Protein AF-A0A7V5KW09-F1 (afdb_monomer_lite)

Secondary structure (DSSP, 8-state):
-PPPTTTTTTSPBHHHH---HHHHHHHHHHHHH-GGG-SS-GGGGGSTT---HHHHHHHHHHHHSBP-S-HHHHHHHHT-

pLDDT: mean 87.37, std 11.12, range [56.38, 95.94]

Structure (mmCIF, N/CA/C/O backbone):
data_AF-A0A7V5KW09-F1
#
_entry.id   AF-A0A7V5KW09-F1
#
loop_
_atom_site.group_PDB
_atom_site.id
_atom_site.type_symbol
_atom_site.label_atom_id
_atom_site.label_alt_id
_atom_site.label_comp_id
_atom_site.label_asym_id
_atom_site.label_entity_id
_atom_site.label_seq_id
_atom_site.pdbx_PDB_ins_code
_atom_site.Cartn_x
_atom_site.Cartn_y
_atom_site.Cartn_z
_atom_site.occupancy
_atom_site.B_iso_or_equiv
_atom_site.auth_seq_id
_atom_site.auth_comp_id
_atom_site.auth_asym_id
_atom_site.auth_atom_id
_atom_site.pdbx_PDB_model_num
ATOM 1 N N . MET A 1 1 ? -26.767 9.381 -0.231 1.00 65.06 1 MET A N 1
ATOM 2 C CA . MET A 1 1 ? -26.440 9.718 1.172 1.00 65.06 1 MET A CA 1
ATOM 3 C C . MET A 1 1 ? -25.308 10.734 1.142 1.00 65.06 1 MET A C 1
ATOM 5 O O . MET A 1 1 ? -24.367 10.485 0.395 1.00 65.06 1 MET A O 1
ATOM 9 N N . PRO A 1 2 ? -25.398 11.883 1.830 1.00 84.62 2 PRO A N 1
ATOM 10 C CA . PRO A 1 2 ? -24.282 12.823 1.883 1.00 84.62 2 PRO A CA 1
ATOM 11 C C . PRO A 1 2 ? -23.113 12.208 2.666 1.00 84.62 2 PRO A C 1
ATOM 13 O O . PRO A 1 2 ? -23.332 11.508 3.654 1.00 84.62 2 PRO A O 1
ATOM 16 N N . LEU A 1 3 ? -21.881 12.459 2.218 1.00 85.06 3 LEU A N 1
ATOM 17 C CA . LEU A 1 3 ? -20.678 12.077 2.959 1.00 85.06 3 LEU A CA 1
ATOM 18 C C . LEU A 1 3 ? -20.605 12.908 4.246 1.00 85.06 3 LEU A C 1
ATOM 20 O O . LEU A 1 3 ? -20.701 14.135 4.188 1.00 85.06 3 LEU A O 1
ATOM 24 N N . GLN A 1 4 ? -20.453 12.252 5.399 1.00 91.38 4 GLN A N 1
ATOM 25 C CA . GLN A 1 4 ? -20.277 12.944 6.676 1.00 91.38 4 GLN A CA 1
ATOM 26 C C . GLN A 1 4 ? -18.802 13.329 6.866 1.00 91.38 4 GLN A C 1
ATOM 28 O O . GLN A 1 4 ? -17.937 12.450 6.818 1.00 91.38 4 GLN A O 1
ATOM 33 N N . PRO A 1 5 ? -18.483 14.619 7.090 1.00 91.94 5 PRO A N 1
ATOM 34 C CA . PRO A 1 5 ? -17.129 15.029 7.440 1.00 91.94 5 PRO A CA 1
ATOM 35 C C . PRO A 1 5 ? -16.640 14.292 8.688 1.00 91.94 5 PRO A C 1
ATOM 37 O O . PRO A 1 5 ? -17.396 14.128 9.643 1.00 91.94 5 PRO A O 1
ATOM 40 N N . PHE A 1 6 ? -15.370 13.883 8.686 1.00 90.31 6 PHE A N 1
ATOM 41 C CA . PHE A 1 6 ? -14.712 13.239 9.831 1.00 90.31 6 PHE A CA 1
ATOM 42 C C . PHE A 1 6 ? -15.350 11.923 10.311 1.00 90.31 6 PHE A C 1
ATOM 44 O O . PHE A 1 6 ? -15.092 11.510 11.439 1.00 90.31 6 PHE A O 1
ATOM 51 N N . ALA A 1 7 ? -16.120 11.231 9.462 1.00 90.31 7 ALA A N 1
ATOM 52 C CA . ALA A 1 7 ? -16.797 9.978 9.818 1.00 90.31 7 ALA A CA 1
ATOM 53 C C . ALA A 1 7 ? -15.867 8.893 10.405 1.00 90.31 7 ALA A C 1
ATOM 55 O O . ALA A 1 7 ? -16.316 8.077 11.203 1.00 90.31 7 ALA A O 1
ATOM 56 N N . TRP A 1 8 ? -14.580 8.903 10.040 1.00 89.88 8 TRP A N 1
ATOM 57 C CA . TRP A 1 8 ? -13.572 7.921 10.467 1.00 89.88 8 TRP A CA 1
ATOM 58 C C . TRP A 1 8 ? -12.390 8.547 11.204 1.00 89.88 8 TRP A C 1
ATOM 60 O O . TRP A 1 8 ? -11.294 8.002 11.200 1.00 89.88 8 TRP A O 1
ATOM 70 N N . LYS A 1 9 ? -12.587 9.714 11.825 1.00 91.50 9 LYS A N 1
ATOM 71 C CA . LYS A 1 9 ? -11.502 10.439 12.501 1.00 91.50 9 LYS A CA 1
ATOM 72 C C . LYS A 1 9 ? -10.798 9.611 13.585 1.00 91.50 9 LYS A C 1
ATOM 74 O O . LYS A 1 9 ? -9.592 9.738 13.741 1.00 91.50 9 LYS A O 1
ATOM 79 N N . GLU A 1 10 ? -11.559 8.803 14.318 1.00 93.69 10 GLU A N 1
ATOM 80 C CA . GLU A 1 10 ? -11.053 7.970 15.419 1.00 93.69 10 GLU A CA 1
ATOM 81 C C . GLU A 1 10 ? -10.777 6.520 14.980 1.00 93.69 10 GLU A C 1
ATOM 83 O O . GLU A 1 10 ? -10.386 5.686 15.794 1.00 93.69 10 GLU A O 1
ATOM 88 N N . SER A 1 11 ? -11.018 6.189 13.707 1.00 93.31 11 SER A N 1
ATOM 89 C CA . SER A 1 11 ? -10.732 4.858 13.176 1.00 93.31 11 SER A CA 1
ATOM 90 C C . SER A 1 11 ? -9.231 4.728 12.904 1.00 93.31 11 SER A C 1
ATOM 92 O O . SER A 1 11 ? -8.653 5.641 12.312 1.00 93.31 11 SER A O 1
ATOM 94 N N . PRO A 1 12 ? -8.594 3.607 13.286 1.00 95.12 12 PRO A N 1
ATOM 95 C CA . PRO A 1 12 ? -7.193 3.377 12.957 1.00 95.12 12 PRO A CA 1
ATOM 96 C C . PRO A 1 12 ? -7.011 3.292 11.440 1.00 95.12 12 PRO A C 1
ATOM 98 O O . PRO A 1 12 ? -7.876 2.768 10.728 1.00 95.12 12 PRO A O 1
ATOM 101 N N . ALA A 1 13 ? -5.882 3.789 10.939 1.00 95.31 13 ALA A N 1
ATOM 102 C CA . ALA A 1 13 ? -5.561 3.690 9.522 1.00 95.31 13 ALA A CA 1
ATOM 103 C C . ALA A 1 13 ? -5.190 2.248 9.148 1.00 95.31 13 ALA A C 1
ATOM 105 O O . ALA A 1 13 ? -4.572 1.520 9.930 1.00 95.31 13 ALA A O 1
ATOM 106 N N . LEU A 1 14 ? -5.509 1.836 7.921 1.00 95.38 14 LEU A N 1
ATOM 107 C CA . LEU A 1 14 ? -5.217 0.489 7.434 1.00 95.38 14 LEU A CA 1
ATOM 108 C C . LEU A 1 14 ? -3.733 0.137 7.576 1.00 95.38 14 LEU A C 1
ATOM 110 O O . LEU A 1 14 ? -3.408 -0.954 8.036 1.00 95.38 14 LEU A O 1
ATOM 114 N N . ILE A 1 15 ? -2.835 1.074 7.261 1.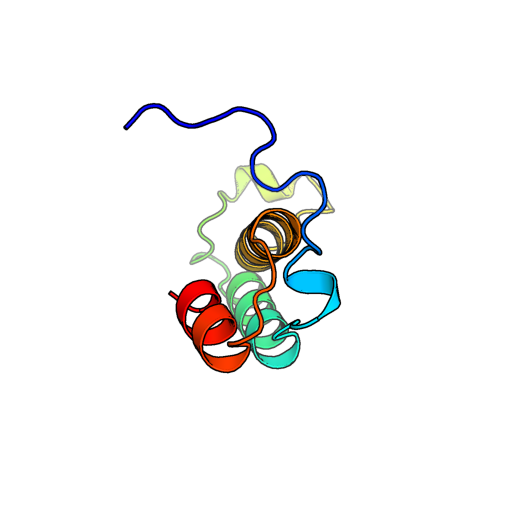00 95.50 15 ILE A N 1
ATOM 115 C CA . ILE A 1 15 ? -1.380 0.872 7.322 1.00 95.50 15 ILE A CA 1
ATOM 116 C C . ILE A 1 15 ? -0.852 0.546 8.728 1.00 95.50 15 ILE A C 1
ATOM 118 O O . ILE A 1 15 ? 0.206 -0.070 8.848 1.00 95.50 15 ILE A O 1
ATOM 122 N N . GLU A 1 16 ? -1.576 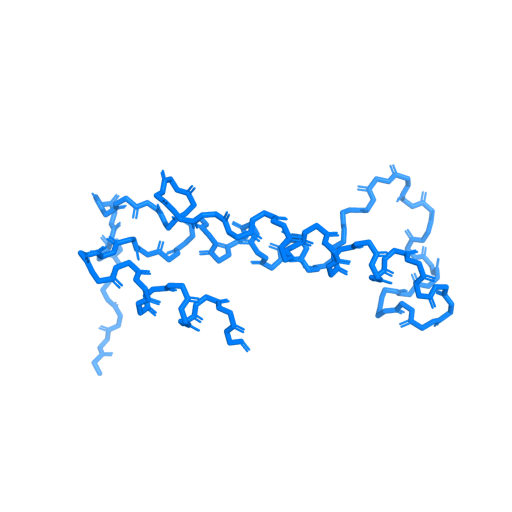0.911 9.789 1.00 94.69 16 GLU A N 1
ATOM 123 C CA . GLU A 1 16 ? -1.197 0.611 11.178 1.00 94.69 16 GLU A CA 1
ATOM 124 C C . GLU A 1 16 ? -1.410 -0.867 11.532 1.00 94.69 16 GLU A C 1
ATOM 126 O O . GLU A 1 16 ? -0.755 -1.399 12.428 1.00 94.69 16 GLU A O 1
ATOM 131 N N . HIS A 1 17 ? -2.303 -1.547 10.809 1.00 93.94 17 HIS A N 1
ATOM 132 C CA . HIS A 1 17 ? -2.645 -2.946 11.044 1.00 93.94 17 HIS A CA 1
ATOM 133 C C . HIS A 1 17 ? -2.216 -3.876 9.912 1.00 93.94 17 HIS A C 1
ATOM 135 O O . HIS A 1 17 ? -1.843 -5.020 10.176 1.00 93.94 17 HIS A O 1
ATOM 141 N N . LEU A 1 18 ? -2.321 -3.427 8.661 1.00 93.06 18 LEU A N 1
ATOM 142 C CA . LEU A 1 18 ? -2.189 -4.279 7.490 1.00 93.06 18 LEU A CA 1
ATOM 143 C C . LEU A 1 18 ? -1.526 -3.545 6.321 1.00 93.06 18 LEU A C 1
ATOM 145 O O . LEU A 1 18 ? -2.106 -2.717 5.627 1.00 93.06 18 LEU A O 1
ATOM 149 N N . PHE A 1 19 ? -0.246 -3.877 6.186 1.00 94.94 19 PHE A N 1
ATOM 150 C CA . PHE A 1 19 ? 0.758 -3.383 5.256 1.00 94.94 19 PHE A CA 1
ATOM 151 C C . PHE A 1 19 ? 1.255 -4.368 4.174 1.00 94.94 19 PHE A C 1
ATOM 153 O O . PHE A 1 19 ? 2.198 -5.074 4.539 1.00 94.94 19 PHE A O 1
ATOM 160 N N . PRO A 1 20 ? 0.741 -4.557 2.936 1.00 94.56 20 PRO A N 1
ATOM 161 C CA . PRO A 1 20 ? 1.260 -5.622 2.051 1.00 94.56 20 PRO A CA 1
ATOM 162 C C . PRO A 1 20 ? 2.615 -5.253 1.407 1.00 94.56 20 PRO A C 1
ATOM 164 O O . PRO A 1 20 ? 2.767 -5.131 0.191 1.00 94.56 20 PRO A O 1
ATOM 167 N N . VAL A 1 21 ? 3.641 -5.074 2.246 1.00 94.69 21 VAL A N 1
ATOM 168 C CA . VAL A 1 21 ? 4.957 -4.512 1.901 1.00 94.69 21 VAL A CA 1
ATOM 169 C C . VAL A 1 21 ? 5.660 -5.318 0.814 1.00 94.69 21 VAL A C 1
ATOM 171 O O . VAL A 1 21 ? 6.283 -4.727 -0.063 1.00 94.69 21 VAL A O 1
ATOM 174 N N . GLN A 1 22 ? 5.564 -6.650 0.844 1.00 95.25 22 GLN A N 1
ATOM 175 C CA . GLN A 1 22 ? 6.224 -7.513 -0.141 1.00 95.25 22 GLN A CA 1
ATOM 176 C C . GLN A 1 22 ? 5.680 -7.275 -1.554 1.00 95.25 22 GLN A C 1
ATOM 178 O O . GLN A 1 22 ? 6.459 -7.049 -2.480 1.00 95.25 22 GLN A O 1
ATOM 183 N N . ASN A 1 23 ? 4.352 -7.263 -1.699 1.00 94.62 23 ASN A N 1
ATOM 184 C CA . ASN A 1 23 ? 3.681 -7.018 -2.972 1.00 94.62 23 ASN A CA 1
ATOM 185 C C . ASN A 1 23 ? 3.983 -5.596 -3.474 1.00 94.62 23 ASN A C 1
ATOM 187 O O . ASN A 1 23 ? 4.513 -5.407 -4.568 1.00 94.62 23 ASN A O 1
ATOM 191 N N . ILE A 1 24 ? 3.794 -4.592 -2.609 1.00 95.75 24 ILE A N 1
ATOM 192 C CA . ILE A 1 24 ? 4.068 -3.183 -2.931 1.00 95.75 24 ILE A CA 1
ATOM 193 C C . ILE A 1 24 ? 5.530 -2.974 -3.346 1.00 95.75 24 ILE A C 1
ATOM 195 O O . ILE A 1 24 ? 5.798 -2.217 -4.279 1.00 95.75 24 ILE A O 1
ATOM 199 N N . SER A 1 25 ? 6.481 -3.625 -2.671 1.00 95.00 25 SER A N 1
ATOM 200 C CA . SER A 1 25 ? 7.909 -3.538 -2.987 1.00 95.00 25 SER A CA 1
ATOM 201 C C . SER A 1 25 ? 8.215 -4.123 -4.366 1.00 95.00 25 SER A C 1
ATOM 203 O O . SER A 1 25 ? 8.889 -3.471 -5.169 1.00 95.00 25 SER A O 1
ATOM 205 N N . ALA A 1 26 ? 7.672 -5.305 -4.672 1.00 95.81 26 ALA A N 1
ATOM 206 C CA . ALA A 1 26 ? 7.845 -5.952 -5.968 1.00 95.81 26 ALA A CA 1
ATOM 207 C C . ALA A 1 26 ? 7.270 -5.095 -7.105 1.00 95.81 26 ALA A C 1
ATOM 209 O O . ALA A 1 26 ? 7.961 -4.832 -8.090 1.00 95.81 26 ALA A O 1
ATOM 210 N N . GLU A 1 27 ? 6.048 -4.592 -6.946 1.00 94.00 27 GLU A N 1
ATOM 211 C CA . GLU A 1 27 ? 5.386 -3.746 -7.942 1.00 94.00 27 GLU A CA 1
ATOM 212 C C . GLU A 1 27 ? 6.087 -2.390 -8.112 1.00 94.00 27 GLU A C 1
ATOM 214 O O . GLU A 1 27 ? 6.350 -1.946 -9.231 1.00 94.00 27 GLU A O 1
ATOM 219 N N . SER A 1 28 ? 6.512 -1.768 -7.012 1.00 92.44 28 SER A N 1
ATOM 220 C CA . SER A 1 28 ? 7.316 -0.540 -7.040 1.00 92.44 28 SER A CA 1
ATOM 221 C C . SER A 1 28 ? 8.644 -0.731 -7.778 1.00 92.44 28 SER A C 1
ATOM 223 O O . SER A 1 28 ? 9.083 0.155 -8.514 1.00 92.44 28 SER A O 1
ATOM 225 N N . CYS A 1 29 ? 9.294 -1.883 -7.594 1.00 92.12 29 CYS A N 1
ATOM 226 C CA . CYS A 1 29 ? 10.520 -2.235 -8.301 1.00 92.12 29 CYS A CA 1
ATOM 227 C C . CYS A 1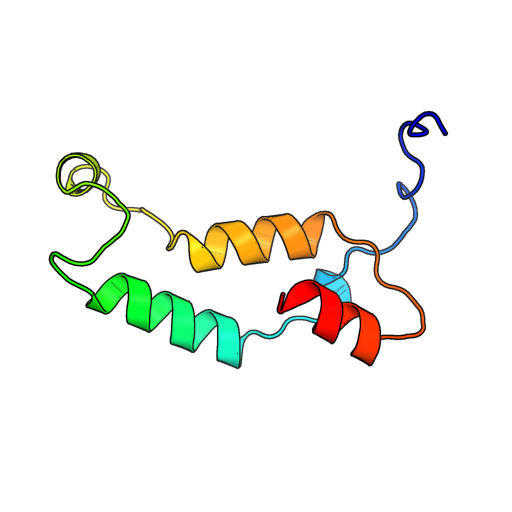 29 ? 10.259 -2.412 -9.802 1.00 92.12 29 CYS A C 1
ATOM 229 O O . CYS A 1 29 ? 10.963 -1.812 -10.615 1.00 92.12 29 CYS A O 1
ATOM 231 N N . LYS A 1 30 ? 9.200 -3.144 -10.177 1.00 91.94 30 LYS A N 1
ATOM 232 C CA . LYS A 1 30 ? 8.778 -3.306 -11.579 1.00 91.94 30 LYS A CA 1
ATOM 233 C C . LYS A 1 30 ? 8.532 -1.955 -12.249 1.00 91.94 30 LYS A C 1
ATOM 235 O O . LYS A 1 30 ? 9.067 -1.713 -13.330 1.00 91.94 30 LYS A O 1
ATOM 240 N N . GLU A 1 31 ? 7.817 -1.042 -11.589 1.00 89.69 31 GLU A N 1
ATOM 241 C CA . GLU A 1 31 ? 7.612 0.324 -12.088 1.00 89.69 31 GLU A CA 1
ATOM 242 C C . GLU A 1 31 ? 8.953 1.042 -12.310 1.00 89.69 31 GLU A C 1
ATOM 244 O O . GLU A 1 31 ? 9.180 1.658 -13.352 1.00 89.69 31 GLU A O 1
ATOM 249 N N . GLN A 1 32 ? 9.891 0.938 -11.365 1.00 86.25 32 GLN A N 1
ATOM 250 C CA . GLN A 1 32 ? 11.203 1.575 -11.497 1.00 86.25 32 GLN A CA 1
ATOM 251 C C . GLN A 1 32 ? 12.091 0.943 -12.571 1.00 86.25 32 GLN A C 1
ATOM 253 O O . GLN A 1 32 ? 12.911 1.651 -13.164 1.00 86.25 32 GLN A O 1
ATOM 258 N N . MET A 1 33 ? 11.915 -0.340 -12.864 1.00 88.12 33 MET A N 1
ATOM 259 C CA . MET A 1 33 ? 12.672 -1.058 -13.888 1.00 88.12 33 MET A CA 1
ATOM 260 C C . MET A 1 33 ? 12.045 -0.966 -15.288 1.00 88.12 33 MET A C 1
ATOM 262 O O . MET A 1 33 ? 12.713 -1.303 -16.259 1.00 88.12 33 MET A O 1
ATOM 266 N N . ALA A 1 34 ? 10.823 -0.440 -15.433 1.00 87.88 34 ALA A N 1
ATOM 267 C CA . ALA A 1 34 ? 10.091 -0.390 -16.707 1.00 87.88 34 ALA A CA 1
ATOM 268 C C . ALA A 1 34 ? 10.724 0.490 -17.813 1.00 87.88 34 ALA A C 1
ATOM 270 O O . ALA A 1 34 ? 10.252 0.489 -18.949 1.00 87.88 34 ALA A O 1
ATOM 271 N N . GLY A 1 35 ? 11.785 1.252 -17.517 1.00 82.81 35 GLY A N 1
ATOM 272 C CA . GLY A 1 35 ? 12.504 2.059 -18.510 1.00 82.81 35 GLY A CA 1
ATOM 273 C C . GLY A 1 35 ? 11.597 3.060 -19.239 1.00 82.81 35 GLY A C 1
ATOM 274 O O . GLY A 1 35 ? 11.014 3.941 -18.609 1.00 82.81 35 GLY A O 1
ATOM 275 N N . ALA A 1 36 ? 11.480 2.920 -20.563 1.00 79.94 36 ALA A N 1
ATOM 276 C CA . ALA A 1 36 ? 10.599 3.743 -21.399 1.00 79.94 36 ALA A CA 1
ATOM 277 C C . ALA A 1 36 ? 9.097 3.454 -21.192 1.00 79.94 36 ALA A C 1
ATOM 279 O O . ALA A 1 36 ? 8.269 4.279 -21.560 1.00 79.94 36 ALA A O 1
ATOM 280 N N . GLY A 1 37 ? 8.745 2.317 -20.580 1.00 80.44 37 GLY A N 1
ATOM 281 C CA . GLY A 1 37 ? 7.371 1.946 -20.230 1.00 80.44 37 GLY A CA 1
ATOM 282 C C . GLY A 1 37 ? 6.863 2.564 -18.924 1.00 80.44 37 GLY A C 1
ATOM 283 O O . GLY A 1 37 ? 5.776 2.218 -18.469 1.00 80.44 37 GLY A O 1
ATOM 284 N N . LYS A 1 38 ? 7.634 3.454 -18.284 1.00 79.25 38 LYS A N 1
ATOM 285 C CA . LYS A 1 38 ? 7.183 4.163 -17.082 1.00 79.25 38 LYS A CA 1
ATOM 286 C C . LYS A 1 38 ? 6.018 5.092 -17.415 1.00 79.25 38 LYS A C 1
ATOM 288 O O . LYS A 1 38 ? 6.126 5.931 -18.302 1.00 79.25 38 LYS A O 1
ATOM 293 N N . THR A 1 39 ? 4.956 5.026 -16.612 1.00 77.31 39 THR A N 1
ATOM 294 C CA . THR A 1 39 ? 3.814 5.955 -16.694 1.00 77.31 39 THR A CA 1
ATOM 295 C C . THR A 1 39 ? 4.244 7.413 -16.502 1.00 77.31 39 THR A C 1
ATOM 297 O O . THR A 1 39 ? 3.665 8.332 -17.075 1.00 77.31 39 THR A O 1
ATOM 300 N N . HIS A 1 40 ? 5.289 7.648 -15.706 1.00 68.88 40 HIS A N 1
ATOM 301 C CA . HIS A 1 40 ? 5.870 8.973 -15.547 1.00 68.88 40 HIS A CA 1
ATOM 302 C C . HIS A 1 40 ? 6.692 9.397 -16.764 1.00 68.88 40 HIS A C 1
ATOM 304 O O . HIS A 1 40 ? 7.643 8.722 -17.155 1.00 68.88 40 HIS A O 1
ATOM 310 N N . THR A 1 41 ? 6.413 10.600 -17.265 1.00 70.62 41 THR A N 1
ATOM 311 C CA . THR A 1 41 ? 7.159 11.199 -18.373 1.00 70.62 41 THR A CA 1
ATOM 312 C C . THR A 1 41 ? 8.652 11.353 -18.062 1.00 70.62 41 THR A C 1
ATOM 314 O O . THR A 1 41 ? 9.076 11.587 -16.917 1.00 70.62 41 THR A O 1
ATOM 317 N N . ALA A 1 42 ? 9.460 11.256 -19.121 1.00 64.06 42 ALA A N 1
ATOM 318 C CA . ALA A 1 42 ? 10.906 11.438 -19.061 1.00 64.06 42 ALA A CA 1
ATOM 319 C C . ALA A 1 42 ? 11.294 12.839 -18.555 1.00 64.06 42 ALA A C 1
ATOM 321 O O . ALA A 1 42 ? 12.242 12.953 -17.794 1.00 64.06 42 ALA A O 1
ATOM 322 N N . LEU A 1 43 ? 10.510 13.883 -18.858 1.00 59.59 43 LEU A N 1
ATOM 323 C CA . LEU A 1 43 ? 10.718 15.253 -18.356 1.00 59.59 43 LEU A CA 1
ATOM 324 C C . LEU A 1 43 ? 10.769 15.347 -16.822 1.00 59.59 43 LEU A C 1
ATOM 326 O O . LEU A 1 43 ? 11.467 16.194 -16.270 1.00 59.59 43 LEU A O 1
ATOM 330 N N . GLY A 1 44 ? 10.089 14.443 -16.112 1.00 59.59 44 GLY A N 1
ATOM 331 C CA . GLY A 1 44 ? 10.160 14.385 -14.655 1.00 59.59 44 GLY A CA 1
ATOM 332 C C . GLY A 1 44 ? 11.482 13.827 -14.107 1.00 59.59 44 GLY A C 1
ATOM 333 O O . GLY A 1 44 ? 11.691 13.894 -12.898 1.00 59.59 44 GLY A O 1
ATOM 334 N N . SER A 1 45 ? 12.374 13.258 -14.934 1.00 57.94 45 SER A N 1
ATOM 335 C CA . SER A 1 45 ? 13.647 12.648 -14.488 1.00 57.94 45 SER A CA 1
ATOM 336 C C . SER A 1 45 ? 14.643 13.629 -13.912 1.00 57.94 45 SER A C 1
ATOM 338 O O . SER A 1 45 ? 15.549 13.214 -13.194 1.00 57.94 45 SER A O 1
ATOM 340 N N . TYR A 1 46 ? 14.425 14.914 -14.162 1.00 56.38 46 TYR A N 1
ATOM 341 C CA . TYR A 1 46 ? 15.181 15.995 -13.559 1.00 56.38 46 TYR A CA 1
ATOM 342 C C . TYR A 1 46 ? 15.035 16.041 -12.024 1.00 56.38 46 TYR A C 1
ATOM 344 O O . TYR A 1 46 ? 15.968 16.413 -11.316 1.00 56.38 46 TYR A O 1
ATOM 352 N N . TRP A 1 47 ? 13.908 15.571 -11.478 1.00 58.09 47 TRP A N 1
ATOM 353 C CA . TRP A 1 47 ? 13.658 15.538 -10.038 1.00 58.09 47 TRP A CA 1
ATOM 354 C C . TRP A 1 47 ? 14.197 14.227 -9.433 1.00 58.09 47 TRP A C 1
ATOM 356 O O . TRP A 1 47 ? 13.498 13.211 -9.360 1.00 58.09 47 TRP A O 1
ATOM 366 N N . LYS A 1 48 ? 15.475 14.228 -9.022 1.00 58.25 48 LYS A N 1
ATOM 367 C CA . LYS A 1 48 ? 16.121 13.142 -8.252 1.00 58.25 48 LYS A CA 1
ATOM 368 C C . LYS A 1 48 ? 15.410 12.967 -6.900 1.00 58.25 48 LYS A C 1
ATOM 370 O O . LYS A 1 48 ? 15.743 13.630 -5.928 1.00 58.25 48 LYS A O 1
ATOM 375 N N . GLY A 1 49 ? 14.408 12.094 -6.849 1.00 67.25 49 GLY A N 1
ATOM 376 C CA . GLY A 1 49 ? 13.633 11.825 -5.627 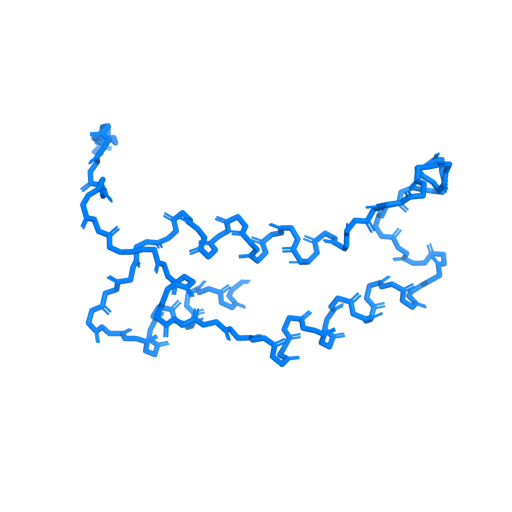1.00 67.25 49 GLY A CA 1
ATOM 377 C C . GLY A 1 49 ? 12.227 11.264 -5.848 1.00 67.25 49 GLY A C 1
ATOM 378 O O . GLY A 1 49 ? 11.480 11.099 -4.887 1.00 67.25 49 GLY A O 1
ATOM 379 N N . ARG A 1 50 ? 11.838 10.975 -7.097 1.00 73.62 50 ARG A N 1
ATOM 380 C CA . ARG A 1 50 ? 10.503 10.455 -7.413 1.00 73.62 50 ARG A CA 1
ATOM 381 C C . ARG A 1 50 ? 10.278 9.088 -6.770 1.00 73.62 50 ARG A C 1
ATOM 383 O O . ARG A 1 50 ? 10.923 8.106 -7.138 1.00 73.62 50 ARG A O 1
ATOM 390 N N . LYS A 1 51 ? 9.330 9.035 -5.836 1.00 81.88 51 LYS A N 1
ATOM 391 C CA . LYS A 1 51 ? 8.771 7.776 -5.345 1.00 81.88 51 LYS A CA 1
ATOM 392 C C . LYS A 1 51 ? 7.919 7.137 -6.457 1.00 81.88 51 LYS A C 1
ATOM 394 O O . LYS A 1 51 ? 7.243 7.886 -7.163 1.00 81.88 51 LYS A O 1
ATOM 399 N N . PRO A 1 52 ? 7.950 5.801 -6.615 1.00 88.50 52 PRO A N 1
ATOM 400 C CA . PRO A 1 52 ? 7.049 5.079 -7.517 1.00 88.50 52 PRO A CA 1
ATOM 401 C C . PRO A 1 52 ? 5.584 5.481 -7.288 1.00 88.50 52 PRO A C 1
ATOM 403 O O . PRO A 1 52 ? 5.173 5.663 -6.138 1.00 88.50 52 PRO A O 1
ATOM 406 N N . LEU A 1 53 ? 4.789 5.607 -8.353 1.00 89.88 5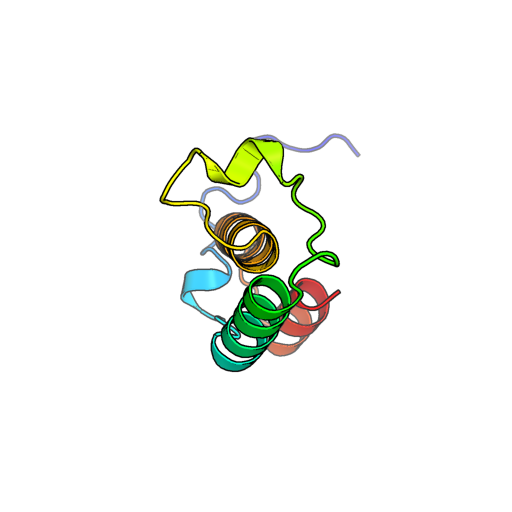3 LEU A N 1
ATOM 407 C CA . LEU A 1 53 ? 3.350 5.881 -8.256 1.00 89.88 53 LEU A CA 1
ATOM 408 C C . LEU A 1 53 ? 2.632 4.807 -7.460 1.00 89.88 53 LEU A C 1
ATOM 410 O O . LEU A 1 53 ? 1.755 5.136 -6.667 1.00 89.88 53 LEU A O 1
ATOM 414 N N . ILE A 1 54 ? 3.036 3.551 -7.630 1.00 92.44 54 ILE A N 1
ATOM 415 C CA . ILE A 1 54 ? 2.487 2.424 -6.878 1.00 92.44 54 ILE A CA 1
ATOM 416 C C . ILE A 1 54 ? 2.704 2.629 -5.378 1.00 92.44 54 ILE A C 1
ATOM 418 O O . ILE A 1 54 ? 1.768 2.485 -4.594 1.00 92.44 54 ILE A O 1
ATOM 422 N N . LEU A 1 55 ? 3.901 3.067 -4.977 1.00 93.00 55 LEU A N 1
ATOM 423 C CA . LEU A 1 55 ? 4.201 3.367 -3.578 1.00 93.00 55 LEU A CA 1
ATOM 424 C C . LEU A 1 55 ? 3.380 4.556 -3.057 1.00 93.00 55 LEU A C 1
ATOM 426 O O . LEU A 1 55 ? 2.916 4.525 -1.920 1.00 93.00 55 LEU A O 1
ATOM 430 N N . ASN A 1 56 ? 3.171 5.590 -3.878 1.00 93.25 56 ASN A N 1
ATOM 431 C CA . ASN A 1 56 ? 2.345 6.739 -3.500 1.00 93.25 56 ASN A CA 1
ATOM 432 C C . ASN A 1 56 ? 0.860 6.358 -3.364 1.00 93.25 56 ASN A C 1
ATOM 434 O O . ASN A 1 56 ? 0.240 6.740 -2.373 1.00 93.25 56 ASN A O 1
ATOM 438 N N . LYS A 1 57 ? 0.298 5.583 -4.309 1.00 94.00 57 LYS A N 1
ATOM 439 C CA . LYS A 1 57 ? -1.078 5.048 -4.233 1.00 94.00 57 LYS A CA 1
ATOM 440 C C . LYS A 1 57 ? -1.236 4.233 -2.953 1.00 94.00 57 LYS A C 1
ATOM 442 O O . LYS A 1 57 ? -2.152 4.495 -2.181 1.00 94.00 57 LYS A O 1
ATOM 447 N N . ALA A 1 58 ? -0.320 3.295 -2.713 1.00 95.94 58 ALA A N 1
ATOM 448 C CA . ALA A 1 58 ? -0.349 2.435 -1.539 1.00 95.94 58 ALA A CA 1
ATOM 449 C C . ALA A 1 58 ? -0.274 3.240 -0.234 1.00 95.94 58 ALA A C 1
ATOM 451 O O . ALA A 1 58 ? -1.086 3.023 0.658 1.00 95.94 58 ALA A O 1
ATOM 452 N N . GLY A 1 59 ? 0.651 4.200 -0.130 1.00 95.62 59 GLY A N 1
ATOM 453 C CA . GLY A 1 59 ? 0.780 5.046 1.058 1.00 95.62 59 GLY A CA 1
ATOM 454 C C . GLY A 1 59 ? -0.460 5.902 1.320 1.00 95.62 59 GLY A C 1
ATOM 455 O O . GLY A 1 59 ? -0.905 5.997 2.460 1.00 95.62 59 GLY A O 1
ATOM 456 N N . LEU A 1 60 ? -1.052 6.481 0.270 1.00 95.56 60 LEU A N 1
ATOM 457 C CA . LEU A 1 60 ? -2.264 7.290 0.390 1.00 95.56 60 LEU A CA 1
ATOM 458 C C . LEU A 1 60 ? -3.465 6.442 0.827 1.00 95.56 60 LEU A C 1
ATOM 460 O O . LEU A 1 60 ? -4.158 6.807 1.771 1.00 95.56 60 LEU A O 1
ATOM 464 N N . LEU A 1 61 ? -3.698 5.304 0.171 1.00 95.31 61 LEU A N 1
ATOM 465 C CA . LEU A 1 61 ? -4.800 4.407 0.524 1.00 95.31 61 LEU A CA 1
ATOM 466 C C . LEU A 1 61 ? -4.609 3.805 1.916 1.00 95.31 61 LEU A C 1
ATOM 468 O O . LEU A 1 61 ? -5.552 3.778 2.696 1.00 95.31 61 LEU A O 1
ATOM 472 N N . GLY A 1 62 ? -3.390 3.392 2.260 1.00 95.75 62 GLY A N 1
ATOM 473 C CA . GLY A 1 62 ? -3.086 2.823 3.570 1.00 95.75 62 GLY A CA 1
ATOM 474 C C . GLY A 1 62 ? -3.317 3.816 4.711 1.00 95.75 62 GLY A C 1
ATOM 475 O O . GLY A 1 62 ? -3.741 3.410 5.786 1.00 95.75 62 GLY A O 1
ATOM 476 N N . ALA A 1 63 ? -3.076 5.108 4.474 1.00 95.31 63 ALA A N 1
ATOM 477 C CA . ALA A 1 63 ? -3.302 6.162 5.461 1.00 95.31 63 ALA A CA 1
ATOM 478 C C . ALA A 1 63 ? -4.768 6.625 5.557 1.00 95.31 63 ALA A C 1
ATOM 480 O O . ALA A 1 63 ? -5.168 7.134 6.599 1.00 95.31 63 ALA A O 1
ATOM 481 N N . LEU A 1 64 ? -5.555 6.505 4.480 1.00 93.38 64 LEU A N 1
ATOM 482 C CA . LEU A 1 64 ? -6.926 7.032 4.423 1.00 93.38 64 LEU A CA 1
ATOM 483 C C . LEU A 1 64 ? -8.014 5.978 4.644 1.00 93.38 64 LEU A C 1
ATOM 485 O O . LEU A 1 64 ? -9.121 6.336 5.048 1.00 93.38 64 LEU A O 1
ATOM 489 N N . LEU A 1 65 ? -7.744 4.708 4.339 1.00 93.19 65 LEU A N 1
ATOM 490 C CA . LEU A 1 65 ? -8.710 3.638 4.559 1.00 93.19 65 LEU A CA 1
ATOM 491 C C . LEU A 1 65 ? -8.755 3.274 6.051 1.00 93.19 65 LEU A C 1
ATOM 493 O O . LEU A 1 65 ? -7.694 3.086 6.649 1.00 93.19 65 LEU A O 1
ATOM 497 N N . PRO A 1 66 ? -9.950 3.152 6.654 1.00 94.12 66 PRO A N 1
ATOM 498 C CA . PRO A 1 66 ? -10.079 2.677 8.025 1.00 94.12 66 PRO A CA 1
ATOM 499 C C . PRO A 1 66 ? -9.790 1.173 8.092 1.00 94.12 66 PRO A C 1
ATOM 501 O O . PRO A 1 66 ? -10.213 0.417 7.216 1.00 94.12 66 PRO A O 1
ATOM 504 N N . ALA A 1 67 ? -9.106 0.727 9.142 1.00 94.81 67 ALA A N 1
ATOM 505 C CA . ALA A 1 67 ? -9.000 -0.691 9.466 1.00 94.81 67 ALA A CA 1
ATOM 506 C C . ALA A 1 67 ? -10.255 -1.166 10.209 1.00 94.81 67 ALA A C 1
ATOM 508 O O . ALA A 1 67 ? -10.655 -0.573 11.214 1.00 94.81 67 ALA A O 1
ATOM 509 N N . ASN A 1 68 ? -10.840 -2.268 9.743 1.00 91.69 68 ASN A N 1
ATOM 510 C CA . ASN A 1 68 ? -11.974 -2.933 10.372 1.00 91.69 68 ASN A CA 1
ATOM 511 C C . ASN A 1 68 ? -11.533 -4.242 11.050 1.00 91.69 68 ASN A C 1
ATOM 513 O O . ASN A 1 68 ? -10.387 -4.690 10.960 1.00 91.69 68 ASN A O 1
ATOM 517 N N . ASP A 1 69 ? -12.480 -4.920 11.700 1.00 92.69 69 ASP A N 1
ATOM 518 C CA . ASP A 1 69 ? -12.230 -6.238 12.296 1.00 92.69 69 ASP A CA 1
ATOM 519 C C . ASP A 1 69 ? -11.987 -7.333 11.238 1.00 92.69 69 ASP A C 1
ATOM 521 O O . ASP A 1 69 ? -11.299 -8.325 11.496 1.00 92.69 69 ASP A O 1
ATOM 525 N N . TYR A 1 70 ? -12.489 -7.133 10.013 1.00 94.44 70 TYR A N 1
ATOM 526 C CA . TYR A 1 70 ? -12.381 -8.066 8.886 1.00 94.44 70 TYR A CA 1
ATOM 527 C C . TYR A 1 70 ? -11.130 -7.814 8.035 1.00 94.44 70 TYR A C 1
ATOM 529 O O . TYR A 1 70 ? -11.207 -7.547 6.838 1.00 94.44 70 TYR A O 1
ATOM 537 N N . ARG A 1 71 ? -9.963 -7.972 8.658 1.00 90.88 71 ARG A N 1
ATOM 538 C CA . ARG A 1 71 ? -8.638 -7.679 8.081 1.00 90.88 71 ARG A CA 1
ATOM 539 C C . ARG A 1 71 ? -8.386 -8.235 6.674 1.00 90.88 71 ARG A C 1
ATOM 541 O O . ARG A 1 71 ? -7.834 -7.534 5.836 1.00 90.88 71 ARG A O 1
ATOM 548 N N . LEU A 1 72 ? -8.789 -9.478 6.398 1.00 91.88 72 LEU A N 1
ATOM 549 C CA . LEU A 1 72 ? -8.603 -10.079 5.068 1.00 91.88 72 LEU A CA 1
ATOM 550 C C . LEU A 1 72 ? -9.411 -9.352 3.990 1.00 91.88 72 LEU A C 1
ATOM 552 O O . LEU A 1 72 ? -8.907 -9.123 2.899 1.00 91.88 72 LEU A O 1
ATOM 556 N N . ARG A 1 73 ? -10.634 -8.930 4.319 1.00 94.06 73 ARG A N 1
ATOM 557 C CA . ARG A 1 73 ? -11.484 -8.182 3.395 1.00 94.06 73 ARG A CA 1
ATOM 558 C C . ARG A 1 73 ? -10.953 -6.772 3.160 1.00 94.06 73 ARG A C 1
ATOM 560 O O . ARG A 1 73 ? -11.028 -6.274 2.043 1.00 94.06 73 ARG A O 1
ATOM 567 N N . ASP A 1 74 ? -10.402 -6.139 4.192 1.00 93.94 74 ASP A N 1
ATOM 568 C CA . ASP A 1 74 ? -9.755 -4.835 4.037 1.00 93.94 74 ASP A CA 1
ATOM 569 C C . ASP A 1 74 ? -8.524 -4.936 3.120 1.00 93.94 74 ASP A C 1
ATOM 571 O O . ASP A 1 74 ? -8.319 -4.065 2.275 1.00 93.94 74 ASP A O 1
ATOM 575 N N . LEU A 1 75 ? -7.746 -6.024 3.225 1.00 93.00 75 LEU A N 1
ATOM 576 C CA . LEU A 1 75 ? -6.641 -6.307 2.304 1.00 93.00 75 LEU A CA 1
ATOM 577 C C . LEU A 1 75 ? -7.140 -6.540 0.871 1.00 93.00 75 LEU A C 1
ATOM 579 O O . LEU A 1 75 ? -6.601 -5.936 -0.051 1.00 93.00 75 LEU A O 1
ATOM 583 N N . GLU A 1 76 ? -8.181 -7.354 0.679 1.00 93.31 76 GLU A N 1
ATOM 584 C CA . GLU A 1 76 ? -8.785 -7.580 -0.643 1.00 93.31 76 GLU A CA 1
ATOM 585 C C . GLU A 1 76 ? -9.218 -6.262 -1.293 1.00 93.31 76 GLU A C 1
ATOM 587 O O . GLU A 1 76 ? -8.933 -6.039 -2.464 1.00 93.31 76 GLU A O 1
ATOM 592 N N . ILE A 1 77 ? -9.864 -5.369 -0.533 1.00 92.94 77 ILE A N 1
ATOM 593 C CA . ILE A 1 77 ? -10.280 -4.043 -1.015 1.00 92.94 77 ILE A CA 1
ATOM 594 C C . ILE A 1 77 ? -9.066 -3.171 -1.350 1.00 92.94 77 ILE A C 1
ATOM 596 O O . ILE A 1 77 ? -9.097 -2.426 -2.329 1.00 92.94 77 ILE A O 1
ATOM 600 N N . PHE A 1 78 ? -8.008 -3.238 -0.543 1.00 94.31 78 PHE A N 1
ATOM 601 C CA . PHE A 1 78 ? -6.785 -2.471 -0.764 1.00 94.31 78 PHE A CA 1
ATOM 602 C C . PHE A 1 78 ? -6.035 -2.898 -2.035 1.00 94.31 7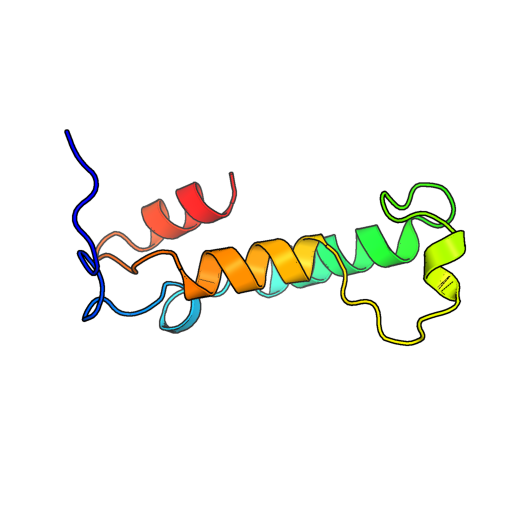8 PHE A C 1
ATOM 604 O O . PHE A 1 78 ? -5.418 -2.056 -2.689 1.00 94.31 78 PHE A O 1
ATOM 611 N N . GLU A 1 79 ? -6.084 -4.184 -2.386 1.00 90.56 79 GLU A N 1
ATOM 612 C CA . GLU A 1 79 ? -5.385 -4.754 -3.545 1.00 90.56 79 GLU A CA 1
ATOM 613 C C . GLU A 1 79 ? -6.161 -4.648 -4.878 1.00 90.56 79 GLU A C 1
ATOM 615 O O . GLU A 1 79 ? -5.631 -5.070 -5.908 1.00 90.56 79 GLU A O 1
ATOM 620 N N . LEU A 1 80 ? -7.360 -4.042 -4.889 1.00 86.44 80 LEU A N 1
ATOM 621 C CA . LEU A 1 80 ? -8.118 -3.704 -6.111 1.00 86.44 80 LEU A CA 1
ATOM 622 C C . LEU A 1 80 ? -7.420 -2.636 -6.993 1.00 86.44 80 LEU A C 1
ATOM 624 O O . LEU A 1 80 ? -7.502 -2.793 -8.232 1.00 86.44 80 LEU A O 1
#

Sequence (80 aa):
MPLQPFAWKESPALIEHLFPVQNISAESCKEQMAGAGKTHTALGSYWKGRKPLILNKAGLLGALLPANDYRLRDLEIFEL

Foldseek 3Di:
DDDDPCPCVVFDFQLVPDDPPVVLVVVQVCLVPVVVPHPDDPVCVVPPPDRRPSVVLLVVNRRPDGDDPPSVVSVVVSVD

Radius of gyration: 15.63 Å; chains: 1; bounding box: 43×26×37 Å